Protein AF-A0A0T6A2V1-F1 (afdb_monomer)

Structure (mmCIF, N/CA/C/O backbone):
data_AF-A0A0T6A2V1-F1
#
_entry.id   AF-A0A0T6A2V1-F1
#
loop_
_atom_site.group_PDB
_atom_site.id
_atom_site.type_symbol
_atom_site.label_atom_id
_atom_site.label_alt_id
_atom_site.label_comp_id
_atom_site.label_asym_id
_atom_site.label_entity_id
_atom_site.label_seq_id
_atom_site.pdbx_PDB_ins_code
_atom_site.Cartn_x
_atom_site.Cartn_y
_atom_site.Cartn_z
_atom_site.occupancy
_atom_site.B_iso_or_equiv
_atom_site.auth_seq_id
_atom_site.auth_comp_id
_atom_site.auth_asym_id
_atom_site.auth_atom_id
_atom_site.pdbx_PDB_model_num
ATOM 1 N N . MET A 1 1 ? -17.361 -4.339 10.502 1.00 59.62 1 MET A N 1
ATOM 2 C CA . MET A 1 1 ? -16.540 -3.357 9.751 1.00 59.62 1 MET A CA 1
ATOM 3 C C . MET A 1 1 ? -15.129 -3.876 9.471 1.00 59.62 1 MET A C 1
ATOM 5 O O . MET A 1 1 ? -14.714 -3.804 8.324 1.00 59.62 1 MET A O 1
ATOM 9 N N . ILE A 1 2 ? -14.443 -4.493 10.446 1.00 62.38 2 ILE A N 1
ATOM 10 C CA . ILE A 1 2 ? -13.133 -5.153 10.240 1.00 62.38 2 ILE A CA 1
ATOM 11 C C . ILE A 1 2 ? -13.187 -6.199 9.109 1.00 62.38 2 ILE A C 1
ATOM 13 O O . ILE A 1 2 ? -12.396 -6.130 8.177 1.00 62.38 2 ILE A O 1
ATOM 17 N N . THR A 1 3 ? -14.180 -7.097 9.123 1.00 69.44 3 THR A N 1
ATOM 18 C CA . THR A 1 3 ? -14.351 -8.147 8.100 1.00 69.44 3 THR A CA 1
ATOM 19 C C . THR A 1 3 ? -14.490 -7.581 6.684 1.00 69.44 3 THR A C 1
ATOM 21 O O . THR A 1 3 ? -13.851 -8.070 5.764 1.00 69.44 3 THR A O 1
ATOM 24 N N . TRP A 1 4 ? -15.262 -6.503 6.512 1.00 64.81 4 TRP A N 1
ATOM 25 C CA . TRP A 1 4 ? -15.452 -5.846 5.214 1.00 64.81 4 TRP A CA 1
ATOM 26 C C . TRP A 1 4 ? -14.189 -5.133 4.721 1.00 64.81 4 TRP A C 1
ATOM 28 O O . TRP A 1 4 ? -13.898 -5.190 3.532 1.00 64.81 4 TRP A O 1
ATOM 38 N N . SER A 1 5 ? -13.405 -4.520 5.615 1.00 61.34 5 SER A N 1
ATOM 39 C CA . SER A 1 5 ? -12.109 -3.933 5.245 1.00 61.34 5 SER A CA 1
ATOM 40 C C . SER A 1 5 ? -11.111 -5.013 4.816 1.00 61.34 5 SER A C 1
ATOM 42 O O . SER A 1 5 ? -10.455 -4.854 3.794 1.00 61.34 5 SER A O 1
ATOM 44 N N . VAL A 1 6 ? -11.062 -6.154 5.514 1.00 67.88 6 VAL A N 1
ATOM 45 C CA . VAL A 1 6 ? -10.207 -7.292 5.130 1.00 67.88 6 VAL A CA 1
ATOM 46 C C . VAL A 1 6 ? -10.619 -7.866 3.774 1.00 67.88 6 VAL A C 1
ATOM 48 O O . VAL A 1 6 ? -9.760 -8.086 2.924 1.00 67.88 6 VAL A O 1
ATOM 51 N N . VAL A 1 7 ? -11.919 -8.056 3.532 1.00 73.38 7 VAL A N 1
ATOM 52 C CA . VAL A 1 7 ? -12.424 -8.529 2.232 1.00 73.38 7 VAL A CA 1
ATOM 53 C C . VAL A 1 7 ? -12.063 -7.546 1.118 1.00 73.38 7 VAL A C 1
ATOM 55 O O . VAL A 1 7 ? -11.566 -7.970 0.079 1.00 73.38 7 VAL A O 1
ATOM 58 N N . LEU A 1 8 ? -12.231 -6.238 1.338 1.00 72.62 8 LEU A N 1
ATOM 59 C CA . LEU A 1 8 ? -11.843 -5.215 0.364 1.00 72.62 8 LEU A CA 1
ATOM 60 C C . LEU A 1 8 ? -10.332 -5.195 0.108 1.00 72.62 8 LEU A C 1
ATOM 62 O O . LEU A 1 8 ? -9.934 -5.060 -1.046 1.00 72.62 8 LEU A O 1
ATOM 66 N N . SER A 1 9 ? -9.497 -5.391 1.135 1.00 67.44 9 SER A N 1
ATOM 67 C CA . SER A 1 9 ? -8.044 -5.525 0.965 1.00 67.44 9 SER A CA 1
ATOM 68 C C . SER A 1 9 ? -7.702 -6.736 0.105 1.00 67.44 9 SER A C 1
ATOM 70 O O . SER A 1 9 ? -6.909 -6.621 -0.823 1.00 67.44 9 SER A O 1
ATOM 72 N N . VAL A 1 10 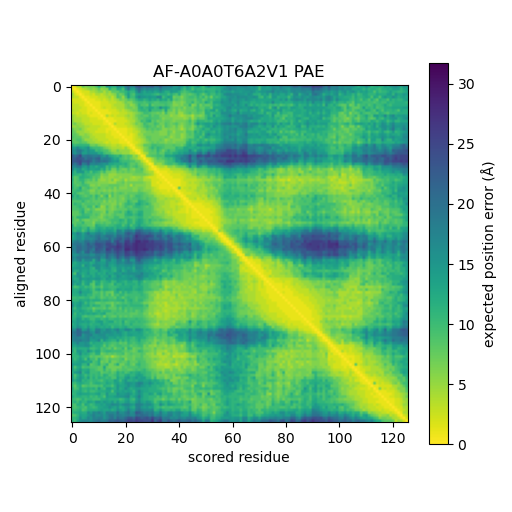? -8.310 -7.894 0.380 1.00 73.88 10 VAL A N 1
ATOM 73 C CA . VAL A 1 10 ? -8.047 -9.139 -0.358 1.00 73.88 10 VAL A CA 1
ATOM 74 C C . VAL A 1 10 ? -8.518 -9.026 -1.807 1.00 73.88 10 VAL A C 1
ATOM 76 O O . VAL A 1 10 ? -7.782 -9.405 -2.714 1.00 73.88 10 VAL A O 1
ATOM 79 N N . VAL A 1 11 ? -9.701 -8.458 -2.047 1.00 76.38 11 VAL A N 1
ATOM 80 C CA . VAL A 1 11 ? -10.241 -8.249 -3.400 1.00 76.38 11 VAL A CA 1
ATOM 81 C C . VAL A 1 11 ? -9.425 -7.203 -4.161 1.00 76.38 11 VAL A C 1
ATOM 83 O O . VAL A 1 11 ? -9.105 -7.417 -5.329 1.00 76.38 11 VAL A O 1
ATOM 86 N N . GLY A 1 12 ? -9.035 -6.106 -3.509 1.00 74.50 12 GLY A N 1
ATOM 87 C CA . GLY A 1 12 ? -8.180 -5.070 -4.089 1.00 74.50 12 GLY A CA 1
ATOM 88 C C . GLY A 1 12 ? -6.790 -5.598 -4.445 1.00 74.50 12 GLY A C 1
ATOM 89 O O . GLY A 1 12 ? -6.312 -5.367 -5.557 1.00 74.50 12 GLY A O 1
ATOM 90 N N . LEU A 1 13 ? -6.175 -6.381 -3.552 1.00 74.75 13 LEU A N 1
ATOM 91 C CA . LEU A 1 13 ? -4.904 -7.074 -3.787 1.00 74.75 13 LEU A CA 1
ATOM 92 C C . LEU A 1 13 ? -5.018 -8.090 -4.922 1.00 74.75 13 LEU A C 1
ATOM 94 O O . LEU A 1 13 ? -4.202 -8.059 -5.836 1.00 74.75 13 LEU A O 1
ATOM 98 N N . ALA A 1 14 ? -6.029 -8.959 -4.908 1.00 74.94 14 ALA A N 1
ATOM 99 C CA . ALA A 1 14 ? -6.217 -9.972 -5.944 1.00 74.94 14 ALA A CA 1
ATOM 100 C C . ALA A 1 14 ? -6.510 -9.338 -7.313 1.00 74.94 14 ALA A C 1
ATOM 102 O O . ALA A 1 14 ? -5.938 -9.748 -8.324 1.00 74.94 14 ALA A O 1
ATOM 103 N N . GLY A 1 15 ? -7.353 -8.303 -7.348 1.00 76.25 15 GLY A N 1
ATOM 104 C CA . GLY A 1 15 ? -7.707 -7.577 -8.565 1.00 76.25 15 GLY A CA 1
ATOM 105 C C . GLY A 1 15 ? -6.517 -6.837 -9.170 1.00 76.25 15 GLY A C 1
ATOM 106 O O . GLY A 1 15 ? -6.245 -6.975 -10.363 1.00 76.25 15 GLY A O 1
ATOM 107 N N . THR A 1 16 ? -5.757 -6.104 -8.355 1.00 73.56 16 THR A N 1
ATOM 108 C CA . THR A 1 16 ? -4.557 -5.395 -8.829 1.00 73.56 16 THR A CA 1
ATOM 109 C C . THR A 1 16 ? -3.409 -6.346 -9.145 1.00 73.56 16 THR A C 1
ATOM 111 O O . THR A 1 16 ? -2.732 -6.124 -10.144 1.00 73.56 16 THR A O 1
ATOM 114 N N . ALA A 1 17 ? -3.228 -7.446 -8.408 1.00 72.81 17 ALA A N 1
ATOM 115 C CA . ALA A 1 17 ? -2.253 -8.485 -8.744 1.00 72.81 17 ALA A CA 1
ATOM 116 C C . ALA A 1 17 ? -2.579 -9.148 -10.090 1.00 72.81 17 ALA A C 1
ATOM 118 O O . ALA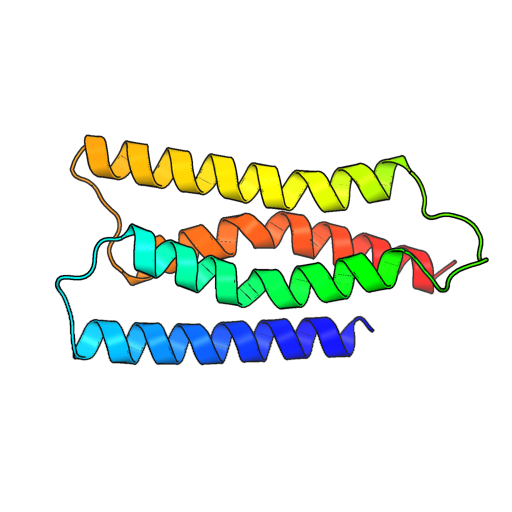 A 1 17 ? -1.697 -9.291 -10.939 1.00 72.81 17 ALA A O 1
ATOM 119 N N . ALA A 1 18 ? -3.849 -9.491 -10.332 1.00 75.75 18 ALA A N 1
ATOM 120 C CA . ALA A 1 18 ? -4.299 -10.034 -11.613 1.00 75.75 18 ALA A CA 1
ATOM 121 C C . ALA A 1 18 ? -4.126 -9.019 -12.755 1.00 75.75 18 ALA A C 1
ATOM 123 O O . ALA A 1 18 ? -3.720 -9.386 -13.862 1.00 75.75 18 ALA A O 1
ATOM 124 N N . LEU A 1 19 ? -4.385 -7.735 -12.489 1.00 75.19 19 LEU A N 1
ATOM 125 C CA . LEU A 1 19 ? -4.204 -6.660 -13.460 1.00 75.19 19 LEU A CA 1
ATOM 126 C C . LEU A 1 19 ? -2.721 -6.427 -13.778 1.00 75.19 19 LEU A C 1
ATOM 128 O O . LEU A 1 19 ? -2.375 -6.317 -14.950 1.00 75.19 19 LEU A O 1
ATOM 132 N N . VAL A 1 20 ? -1.839 -6.434 -12.775 1.00 73.00 20 VAL A N 1
ATOM 133 C CA . VAL A 1 20 ? -0.379 -6.346 -12.945 1.00 73.00 20 VAL A CA 1
ATOM 134 C C . VAL A 1 20 ? 0.157 -7.566 -13.691 1.00 73.00 20 VAL A C 1
ATOM 136 O O . VAL A 1 20 ? 0.971 -7.398 -14.595 1.00 73.00 20 VAL A O 1
ATOM 139 N N . ALA A 1 21 ? -0.322 -8.777 -13.394 1.00 73.06 21 ALA A N 1
ATOM 140 C CA . ALA A 1 21 ? 0.063 -9.988 -14.120 1.00 73.06 21 ALA A CA 1
ATOM 141 C C . ALA A 1 21 ? -0.353 -9.922 -15.601 1.00 73.06 21 ALA A C 1
ATOM 143 O O . ALA A 1 21 ? 0.449 -10.231 -16.487 1.00 73.06 21 ALA A O 1
ATOM 144 N N . ARG A 1 22 ? -1.571 -9.438 -15.889 1.00 73.50 22 ARG A N 1
ATOM 145 C CA . ARG A 1 22 ? -2.050 -9.218 -17.265 1.00 73.50 22 ARG A CA 1
ATOM 146 C C . ARG A 1 22 ? -1.300 -8.092 -17.982 1.00 73.50 22 ARG A C 1
ATOM 148 O O . ARG A 1 22 ? -0.956 -8.250 -19.152 1.00 73.50 22 ARG A O 1
ATOM 155 N N . LEU A 1 23 ? -1.025 -6.979 -17.302 1.00 71.44 23 LEU A N 1
ATOM 156 C CA . LEU A 1 23 ? -0.295 -5.831 -17.854 1.00 71.44 23 LEU A CA 1
ATOM 157 C C . LEU A 1 23 ? 1.169 -6.172 -18.122 1.00 71.44 23 LEU A C 1
ATOM 159 O O . LEU A 1 23 ? 1.657 -5.869 -19.205 1.00 71.44 23 LEU A O 1
ATOM 163 N N . LYS A 1 24 ? 1.833 -6.890 -17.210 1.00 67.94 24 LYS A N 1
ATOM 164 C CA . LYS A 1 24 ? 3.193 -7.410 -17.411 1.00 67.94 24 LYS A CA 1
ATOM 165 C C . LYS A 1 24 ? 3.273 -8.283 -18.666 1.00 67.94 24 LYS A C 1
ATOM 167 O O . LYS A 1 24 ? 4.247 -8.190 -19.403 1.00 67.94 24 LYS A O 1
ATOM 172 N N . SER A 1 25 ? 2.251 -9.107 -18.916 1.00 65.06 25 SER A N 1
ATOM 173 C CA . SER A 1 25 ? 2.197 -9.991 -20.087 1.00 65.06 25 SER A CA 1
ATOM 174 C C . SER A 1 25 ? 1.893 -9.266 -21.401 1.00 65.06 25 SER A C 1
ATOM 176 O O . SER A 1 25 ? 2.268 -9.782 -22.450 1.00 65.06 25 SER A O 1
ATOM 178 N N . ARG A 1 26 ? 1.191 -8.125 -21.378 1.00 61.06 26 ARG A N 1
ATOM 179 C CA . ARG A 1 26 ? 0.792 -7.408 -22.604 1.00 61.06 26 ARG A CA 1
ATOM 180 C C . ARG A 1 26 ? 1.622 -6.155 -22.911 1.00 61.06 26 ARG A C 1
ATOM 182 O O . ARG A 1 26 ? 1.704 -5.786 -24.074 1.00 61.06 26 ARG A O 1
ATOM 189 N N . TRP A 1 27 ? 2.199 -5.491 -21.908 1.00 54.47 27 TRP A N 1
ATOM 190 C CA . TRP A 1 27 ? 2.854 -4.180 -22.042 1.00 54.47 27 TRP A CA 1
ATOM 191 C C . TRP A 1 27 ? 4.090 -4.061 -21.123 1.00 54.47 27 TRP A C 1
ATOM 193 O O . TRP A 1 27 ? 4.039 -3.395 -20.085 1.00 54.47 27 TRP A O 1
ATOM 203 N N . PRO A 1 28 ? 5.239 -4.655 -21.502 1.00 57.88 28 PRO A N 1
ATOM 204 C CA . PRO A 1 28 ? 6.481 -4.575 -20.724 1.00 57.88 28 PRO A CA 1
ATOM 205 C C . PRO A 1 28 ? 7.087 -3.159 -20.648 1.00 57.88 28 PRO A C 1
ATOM 207 O O . PRO A 1 28 ? 7.940 -2.911 -19.804 1.00 57.88 28 PRO A O 1
ATOM 210 N N . ALA A 1 29 ? 6.631 -2.216 -21.481 1.00 59.53 29 ALA A N 1
ATOM 211 C CA . ALA A 1 29 ? 7.171 -0.855 -21.580 1.00 59.53 29 ALA A CA 1
ATOM 212 C C . ALA A 1 29 ? 6.564 0.170 -20.593 1.00 59.53 29 ALA A C 1
ATOM 214 O O . ALA A 1 29 ? 6.861 1.361 -20.679 1.00 59.53 29 ALA A O 1
ATOM 215 N N . TRP A 1 30 ? 5.679 -0.235 -19.676 1.00 65.12 30 TRP A N 1
ATOM 216 C CA . TRP A 1 30 ? 5.123 0.698 -18.687 1.00 65.12 30 TRP A CA 1
ATOM 217 C C . TRP A 1 30 ? 6.158 1.102 -17.632 1.00 65.12 30 TRP A C 1
ATOM 219 O O . TRP A 1 30 ? 6.867 0.266 -17.079 1.00 65.12 30 TRP A O 1
ATOM 229 N N . GLY A 1 31 ? 6.202 2.399 -17.317 1.00 70.44 31 GLY A N 1
ATOM 230 C CA . GLY A 1 31 ? 7.091 2.933 -16.289 1.00 70.44 31 GLY A CA 1
ATOM 231 C C . GLY A 1 31 ? 6.749 2.422 -14.873 1.00 70.44 31 GLY A C 1
ATOM 232 O O . GLY A 1 31 ? 5.564 2.272 -14.559 1.00 70.44 31 GLY A O 1
ATOM 233 N N . PRO A 1 32 ? 7.753 2.207 -13.998 1.00 72.50 32 PRO A N 1
ATOM 234 C CA . PRO A 1 32 ? 7.579 1.678 -12.638 1.00 72.50 32 PRO A CA 1
ATOM 235 C C . PRO A 1 32 ? 6.554 2.421 -11.760 1.00 72.50 32 PRO A C 1
ATOM 237 O O . PRO A 1 32 ? 5.881 1.798 -10.943 1.00 72.50 32 PRO A O 1
ATOM 240 N N . GLU A 1 33 ? 6.369 3.728 -11.969 1.00 74.62 33 GLU A N 1
ATOM 241 C CA . GLU A 1 33 ? 5.328 4.546 -11.317 1.00 74.62 33 GLU A CA 1
ATOM 242 C C . GLU A 1 33 ? 3.921 3.956 -11.444 1.00 74.62 33 GLU A C 1
ATOM 244 O O . GLU A 1 33 ? 3.173 3.923 -10.472 1.00 74.62 33 GLU A O 1
ATOM 249 N N . ARG A 1 34 ? 3.543 3.449 -12.623 1.00 76.81 34 ARG A N 1
ATOM 250 C CA . ARG A 1 34 ? 2.180 2.940 -12.847 1.00 76.81 34 ARG A CA 1
ATOM 251 C C . ARG A 1 34 ? 1.915 1.681 -12.028 1.00 76.81 34 ARG A C 1
ATOM 253 O O . ARG A 1 34 ? 0.821 1.501 -11.505 1.00 76.81 34 ARG A O 1
ATOM 260 N N . TYR A 1 35 ? 2.930 0.833 -11.884 1.00 73.94 35 TYR A N 1
ATOM 261 C CA . TYR A 1 35 ? 2.855 -0.368 -11.058 1.00 73.94 35 TYR A CA 1
ATOM 262 C C . TYR A 1 35 ? 2.814 -0.035 -9.561 1.00 73.94 35 TYR A C 1
ATOM 264 O O . TYR A 1 35 ? 2.090 -0.691 -8.815 1.00 73.94 35 TYR A O 1
ATOM 272 N N . TRP A 1 36 ? 3.513 1.021 -9.135 1.00 79.44 36 TRP A N 1
ATOM 273 C CA . TRP A 1 36 ? 3.425 1.551 -7.772 1.00 79.44 36 TRP A CA 1
ATOM 274 C C . TRP A 1 36 ? 2.035 2.120 -7.450 1.00 79.44 36 TRP A C 1
ATOM 276 O O . TRP A 1 36 ? 1.444 1.746 -6.436 1.00 79.44 36 TRP A O 1
ATOM 286 N N . VAL A 1 37 ? 1.451 2.917 -8.355 1.00 78.88 37 VAL A N 1
ATOM 287 C CA . VAL A 1 37 ? 0.073 3.426 -8.211 1.00 78.88 37 VAL A CA 1
ATOM 288 C C . VAL A 1 37 ? -0.941 2.280 -8.141 1.00 78.88 37 VAL A C 1
ATOM 290 O O . VAL A 1 37 ? -1.884 2.343 -7.356 1.00 78.88 37 VAL A O 1
ATOM 293 N N . LEU A 1 38 ? -0.743 1.203 -8.908 1.00 77.81 38 LEU A N 1
ATOM 294 C CA . LEU A 1 38 ? -1.592 0.010 -8.826 1.00 77.81 38 LEU A CA 1
ATOM 295 C C . LEU A 1 38 ? -1.491 -0.690 -7.464 1.00 77.81 38 LEU A C 1
ATOM 297 O O . LEU A 1 38 ? -2.503 -1.166 -6.958 1.00 77.81 38 LEU A O 1
ATOM 301 N N . GLY A 1 39 ? -0.301 -0.734 -6.859 1.00 74.38 39 GLY A N 1
ATOM 302 C CA . GLY A 1 39 ? -0.116 -1.261 -5.503 1.00 74.38 39 GLY A CA 1
ATOM 303 C C . GLY A 1 39 ? -0.832 -0.412 -4.453 1.00 74.38 39 GLY A C 1
ATOM 304 O O . GLY A 1 39 ? -1.488 -0.943 -3.561 1.00 74.38 39 GLY A O 1
ATOM 305 N N . LEU A 1 40 ? -0.790 0.911 -4.616 1.00 74.81 40 LEU A N 1
ATOM 306 C CA . LEU A 1 40 ? -1.552 1.844 -3.788 1.00 74.81 40 LEU A CA 1
ATOM 307 C C . LEU A 1 40 ? -3.059 1.646 -3.930 1.00 74.81 40 LEU A C 1
ATOM 309 O O . LEU A 1 40 ? -3.753 1.475 -2.931 1.00 74.81 40 LEU A O 1
ATOM 313 N N . ALA A 1 41 ? -3.563 1.608 -5.162 1.00 75.19 41 ALA A N 1
ATOM 314 C CA . ALA A 1 41 ? -4.982 1.425 -5.455 1.00 75.19 41 ALA A CA 1
ATOM 315 C C . ALA A 1 41 ? -5.546 0.102 -4.902 1.00 75.19 41 ALA A C 1
ATOM 317 O O . ALA A 1 41 ? -6.749 0.004 -4.672 1.00 75.19 41 ALA A O 1
ATOM 318 N N . ALA A 1 42 ? -4.690 -0.893 -4.651 1.00 76.25 42 ALA A N 1
ATOM 319 C CA . ALA A 1 42 ? -5.071 -2.156 -4.029 1.00 76.25 42 ALA A CA 1
ATOM 320 C C . ALA A 1 42 ? -5.513 -1.989 -2.569 1.00 76.25 42 ALA A C 1
ATOM 322 O O . ALA A 1 42 ? -6.495 -2.593 -2.141 1.00 76.25 42 ALA A O 1
ATOM 323 N N . LEU A 1 43 ? -4.766 -1.189 -1.802 1.00 70.94 43 LEU A N 1
ATOM 324 C CA . LEU A 1 43 ? -4.898 -1.104 -0.346 1.00 70.94 43 LEU A CA 1
ATOM 325 C C . LEU A 1 43 ? -5.569 0.194 0.122 1.00 70.94 43 LEU A C 1
ATOM 327 O O . LEU A 1 43 ? -6.1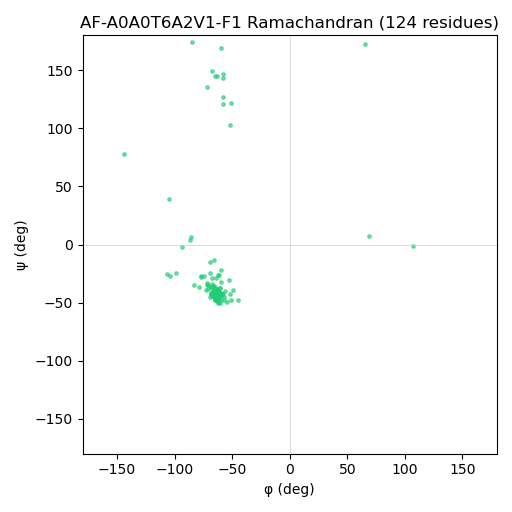82 0.218 1.190 1.00 70.94 43 LEU A O 1
ATOM 331 N N . LEU A 1 44 ? -5.479 1.266 -0.671 1.00 73.50 44 LEU A N 1
ATOM 332 C CA . LEU A 1 44 ? -6.024 2.585 -0.344 1.00 73.50 44 LEU A CA 1
ATOM 333 C C . LEU A 1 44 ? -7.540 2.555 -0.058 1.00 73.50 44 LEU A C 1
ATOM 335 O O . LEU A 1 44 ? -7.943 3.123 0.958 1.00 73.50 44 LEU A O 1
ATOM 339 N N . PRO A 1 45 ? -8.393 1.876 -0.857 1.00 73.31 45 PRO A N 1
ATOM 340 C CA . PRO A 1 45 ? -9.834 1.843 -0.596 1.00 73.31 45 PRO A CA 1
ATOM 341 C C . PRO A 1 45 ? -10.171 1.097 0.700 1.00 73.31 45 PRO A C 1
ATOM 343 O O . PRO A 1 45 ? -11.057 1.501 1.453 1.00 73.31 45 PRO A O 1
ATOM 346 N N . ALA A 1 46 ? -9.442 0.017 0.986 1.00 72.12 46 ALA A N 1
ATOM 347 C CA . ALA A 1 46 ? -9.651 -0.783 2.184 1.00 72.12 46 ALA A CA 1
ATOM 348 C C . ALA A 1 46 ? -9.206 -0.047 3.454 1.00 72.12 46 ALA A C 1
ATOM 350 O O . ALA A 1 46 ? -9.896 -0.116 4.478 1.00 72.12 46 ALA A O 1
ATOM 351 N N . TRP A 1 47 ? -8.096 0.695 3.372 1.00 73.00 47 TRP A N 1
ATOM 352 C CA . TRP A 1 47 ? -7.659 1.611 4.420 1.00 73.00 47 TRP A CA 1
ATOM 353 C C . TRP A 1 47 ? -8.671 2.738 4.646 1.00 73.00 47 TRP A C 1
ATOM 355 O O . TRP A 1 47 ? -9.070 2.955 5.788 1.00 73.00 47 TRP A O 1
ATOM 365 N N . LEU A 1 48 ? -9.161 3.385 3.584 1.00 71.56 48 LEU A N 1
ATOM 366 C CA . LEU A 1 48 ? -10.146 4.464 3.688 1.00 71.56 48 LEU A CA 1
ATOM 367 C C . LEU A 1 48 ? -11.428 3.992 4.390 1.00 71.56 48 LEU A C 1
ATOM 369 O O . LEU A 1 48 ? -11.939 4.669 5.277 1.00 71.56 48 LEU A O 1
ATOM 373 N N . MET A 1 49 ? -11.912 2.792 4.060 1.00 70.88 49 MET A N 1
ATOM 374 C CA . MET A 1 49 ? -13.077 2.196 4.721 1.00 70.88 49 MET A CA 1
ATOM 375 C C . MET A 1 49 ? -12.826 1.874 6.201 1.00 70.88 49 MET A C 1
ATOM 377 O O . MET A 1 49 ? -13.711 2.085 7.030 1.00 70.88 49 MET A O 1
ATOM 381 N N . ALA A 1 50 ? -11.634 1.382 6.559 1.00 68.50 50 ALA A N 1
ATOM 382 C CA . ALA A 1 50 ? -11.267 1.175 7.963 1.00 68.50 50 ALA A CA 1
ATOM 383 C C . ALA A 1 50 ? -11.167 2.505 8.722 1.00 68.50 50 ALA A C 1
ATOM 385 O O . ALA A 1 50 ? -11.631 2.601 9.854 1.00 68.5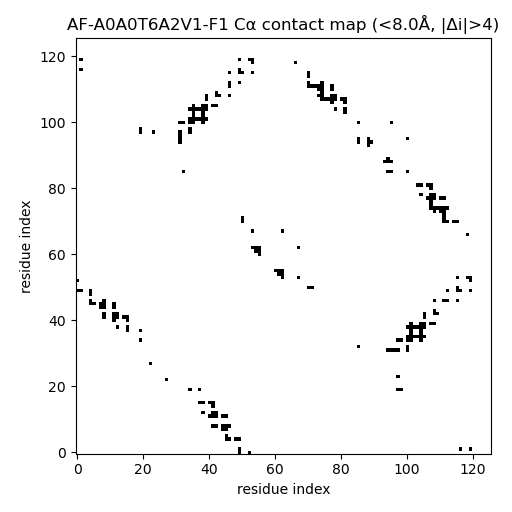0 50 ALA A O 1
ATOM 386 N N . PHE A 1 51 ? -10.614 3.536 8.087 1.00 69.94 51 PHE A N 1
ATOM 387 C CA . PHE A 1 51 ? -10.489 4.871 8.655 1.00 69.94 51 PHE A CA 1
ATOM 388 C C . PHE A 1 51 ? -11.864 5.505 8.903 1.00 69.94 51 PHE A C 1
ATOM 390 O O . PHE A 1 51 ? -12.154 5.924 10.022 1.00 69.94 51 PHE A O 1
ATOM 397 N N . LEU A 1 52 ? -12.770 5.462 7.923 1.00 71.56 52 LEU A N 1
ATOM 398 C CA . LEU A 1 52 ? -14.155 5.928 8.081 1.00 71.56 52 LEU A CA 1
ATOM 399 C C . LEU A 1 52 ? -14.942 5.128 9.134 1.00 71.56 52 LEU A C 1
ATOM 401 O O . LEU A 1 52 ? -15.869 5.642 9.755 1.00 71.56 52 LEU A O 1
ATOM 405 N N . ALA A 1 53 ? -14.572 3.874 9.393 1.00 70.38 53 ALA A N 1
ATOM 406 C CA . ALA A 1 53 ? -15.167 3.106 10.484 1.00 70.38 53 ALA A CA 1
ATOM 407 C C . ALA A 1 53 ? -14.763 3.634 11.874 1.00 70.38 53 ALA A C 1
ATOM 409 O O . ALA A 1 53 ? -15.494 3.436 12.848 1.00 70.38 53 ALA A O 1
ATOM 410 N N . THR A 1 54 ? -13.615 4.311 11.989 1.00 65.94 54 THR A N 1
ATOM 411 C CA . THR A 1 54 ? -13.149 4.870 13.268 1.00 65.94 54 THR A CA 1
ATOM 412 C C . THR A 1 54 ? -13.883 6.149 13.670 1.00 65.94 54 THR A C 1
ATOM 414 O O . THR A 1 54 ? -14.063 6.368 14.871 1.00 65.94 54 THR A O 1
ATOM 417 N N . THR A 1 55 ? -14.383 6.937 12.708 1.00 63.75 55 THR A N 1
ATOM 418 C CA . THR A 1 55 ? -15.053 8.229 12.953 1.00 63.75 55 THR A CA 1
ATOM 419 C C . THR A 1 55 ? -16.421 8.122 13.627 1.00 63.75 55 THR A C 1
ATOM 421 O O . THR A 1 55 ? -16.883 9.112 14.179 1.00 63.75 55 THR A O 1
ATOM 424 N N . GLY A 1 56 ? -17.037 6.933 13.664 1.00 60.56 56 GLY A N 1
ATOM 425 C CA . GLY A 1 56 ? -18.357 6.735 14.277 1.00 60.56 56 GLY A CA 1
ATOM 426 C C . GLY A 1 56 ? -19.491 7.475 13.543 1.00 60.56 56 GLY A C 1
ATOM 427 O O . GLY A 1 56 ? -19.239 8.210 12.587 1.00 60.56 56 GLY A O 1
ATOM 428 N N . PRO A 1 57 ? -20.758 7.243 13.924 1.00 60.16 57 PRO A N 1
ATOM 429 C CA . PRO A 1 57 ? -21.891 7.958 13.345 1.00 60.16 57 PRO A CA 1
ATOM 430 C C . PRO A 1 57 ? -21.877 9.447 13.743 1.00 60.16 57 PRO A C 1
ATOM 432 O O . PRO A 1 57 ? -21.414 9.788 14.836 1.00 60.16 57 PRO A O 1
ATOM 435 N N . PRO A 1 58 ? -22.398 10.342 12.882 1.00 54.06 58 PRO A N 1
ATOM 436 C CA . PRO A 1 58 ? -22.493 11.765 13.194 1.00 54.06 58 PRO A CA 1
ATOM 437 C C . PRO A 1 58 ? -23.323 11.975 14.472 1.00 54.06 58 PRO A C 1
ATOM 439 O O . PRO A 1 58 ? -24.477 11.560 14.532 1.00 54.06 58 PRO A O 1
ATOM 442 N N . GLY A 1 59 ? -22.717 12.593 15.494 1.00 56.69 59 GLY A N 1
ATOM 443 C CA . GLY A 1 59 ? -23.341 12.869 16.799 1.00 56.69 59 GLY A CA 1
ATOM 444 C C . GLY A 1 59 ? -22.865 12.006 17.979 1.00 56.69 59 GLY A C 1
ATOM 445 O O . GLY A 1 59 ? -23.337 12.220 19.091 1.00 56.69 59 GLY A O 1
ATOM 446 N N . GLY A 1 60 ? -21.947 11.052 17.773 1.00 61.03 60 GLY A N 1
ATOM 447 C CA . GLY A 1 60 ? -21.319 10.276 18.857 1.00 61.03 60 GLY A CA 1
ATOM 448 C C . GLY A 1 60 ? -20.099 10.956 19.498 1.00 61.03 60 GLY A C 1
ATOM 449 O O . GLY A 1 60 ? -19.625 11.984 19.011 1.00 61.03 60 GLY A O 1
ATOM 450 N N . GLU A 1 61 ? -19.559 10.359 20.572 1.00 57.28 61 GLU A N 1
ATOM 451 C CA . GLU A 1 61 ? -18.278 10.771 21.168 1.00 57.28 61 GLU A CA 1
ATOM 452 C C . GLU A 1 61 ? -17.191 10.844 20.085 1.00 57.28 61 GLU A C 1
ATOM 454 O O . GLU A 1 61 ? -16.932 9.875 19.364 1.00 57.28 61 GLU A O 1
ATOM 459 N N . GLY A 1 62 ? -16.594 12.030 19.936 1.00 56.62 62 GLY A N 1
ATOM 460 C CA . GLY A 1 62 ? -15.610 12.297 18.894 1.00 56.62 62 GLY A CA 1
ATOM 461 C C . GLY A 1 62 ? -14.423 11.332 18.985 1.00 56.62 62 GLY A C 1
ATOM 462 O O . GLY A 1 62 ? -14.004 10.973 20.087 1.00 56.62 62 GLY A O 1
ATOM 463 N N . PRO A 1 63 ? -13.853 10.902 17.846 1.00 60.44 63 PRO A N 1
ATOM 464 C CA . PRO A 1 63 ? -12.744 9.958 17.846 1.00 60.44 63 PRO A CA 1
ATOM 465 C C . PRO A 1 63 ? -11.563 10.508 18.655 1.00 60.44 63 PRO A C 1
ATOM 467 O O . PRO A 1 63 ? -11.302 11.713 18.652 1.00 60.44 63 PRO A O 1
ATOM 470 N N . ASN A 1 64 ? -10.817 9.615 19.313 1.00 65.38 64 ASN A N 1
ATOM 471 C CA . ASN A 1 64 ? -9.576 9.961 20.004 1.00 65.38 64 ASN A CA 1
ATOM 472 C C . ASN A 1 64 ? -8.636 10.718 19.047 1.00 65.38 64 ASN A C 1
ATOM 474 O O . ASN A 1 64 ? -7.988 10.114 18.187 1.00 65.38 64 ASN A O 1
ATOM 478 N N . LYS A 1 65 ? -8.563 12.049 19.210 1.00 67.00 65 LYS A N 1
ATOM 479 C CA . LYS A 1 65 ? -7.815 12.984 18.351 1.00 67.00 65 LYS A CA 1
ATOM 480 C C . LYS A 1 65 ? -6.398 12.508 17.987 1.00 67.00 65 LYS A C 1
ATOM 482 O O . LYS A 1 65 ? -6.076 12.542 16.801 1.00 67.00 65 LYS A O 1
ATOM 487 N N . PRO A 1 66 ? -5.553 12.027 18.924 1.00 65.50 66 PRO A N 1
ATOM 488 C CA . PRO A 1 66 ? -4.196 11.604 18.573 1.00 65.50 66 PRO A CA 1
ATOM 489 C C . PRO A 1 66 ? -4.165 10.349 17.685 1.00 65.50 66 PRO A C 1
ATOM 491 O O . PRO A 1 66 ? -3.424 10.310 16.707 1.00 65.50 66 PRO A O 1
ATOM 494 N N . LEU A 1 67 ? -5.012 9.350 17.954 1.00 65.94 67 LEU A N 1
ATOM 495 C CA . LEU A 1 67 ? -5.112 8.130 17.138 1.00 65.94 67 LEU A CA 1
ATOM 496 C C . LEU A 1 67 ? -5.648 8.425 15.730 1.00 65.94 67 LEU A C 1
ATOM 498 O O . LEU A 1 67 ? -5.191 7.834 14.752 1.00 65.94 67 LEU A O 1
ATOM 502 N N . PHE A 1 68 ? -6.569 9.380 15.609 1.00 69.00 68 PHE A N 1
ATOM 503 C CA . PHE A 1 68 ? -7.107 9.829 14.324 1.00 69.00 68 PHE A CA 1
ATOM 504 C C . PHE A 1 68 ? -6.052 10.532 13.447 1.00 69.00 68 PHE A C 1
ATOM 506 O O . PHE A 1 68 ? -5.961 10.302 12.239 1.00 69.00 68 PHE A O 1
ATOM 513 N N . ILE A 1 69 ? -5.193 11.352 14.058 1.00 71.50 69 ILE A N 1
ATOM 514 C CA . ILE A 1 69 ? -4.086 12.013 13.351 1.00 71.50 69 ILE A CA 1
ATOM 515 C C . ILE A 1 69 ? -3.046 10.978 12.904 1.00 71.50 69 ILE A C 1
ATOM 517 O O . ILE A 1 69 ? -2.616 10.991 11.756 1.00 71.50 69 ILE A O 1
ATOM 521 N N . ILE A 1 70 ? -2.682 10.032 13.773 1.00 68.62 70 ILE A N 1
ATOM 522 C CA . ILE A 1 70 ? -1.681 9.001 13.457 1.00 68.62 70 ILE A CA 1
ATOM 523 C C . ILE A 1 70 ? -2.170 8.081 12.327 1.00 68.62 70 ILE A C 1
ATOM 525 O O . ILE A 1 70 ? -1.420 7.792 11.394 1.00 68.62 70 ILE A O 1
ATOM 529 N N . THR A 1 71 ? -3.435 7.655 12.370 1.00 68.12 71 THR A N 1
ATOM 530 C CA . THR A 1 71 ? -4.023 6.772 11.346 1.00 68.12 71 THR A CA 1
ATOM 531 C C . THR A 1 71 ? -4.164 7.440 9.979 1.00 68.12 71 THR A C 1
ATOM 533 O O . THR A 1 71 ? -4.055 6.737 8.977 1.00 68.12 71 THR A O 1
ATOM 536 N N . SER A 1 72 ? -4.338 8.766 9.920 1.00 71.62 72 SER A N 1
ATOM 537 C CA . SER A 1 72 ? -4.354 9.537 8.664 1.00 71.62 72 SER A CA 1
ATOM 538 C C . SER A 1 72 ? -2.958 9.905 8.150 1.00 71.62 72 SER A C 1
ATOM 540 O O . SER A 1 72 ? -2.726 9.882 6.942 1.00 71.62 72 SER A O 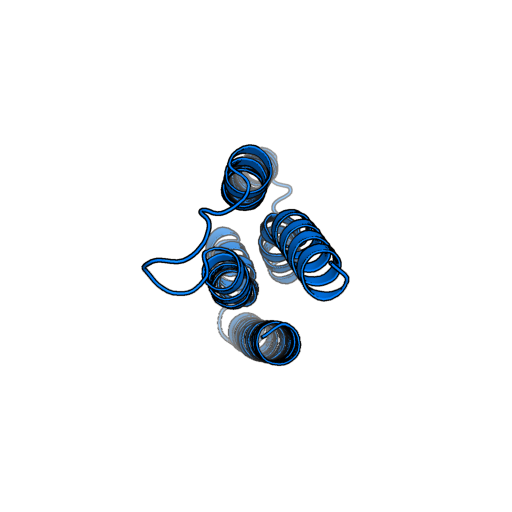1
ATOM 542 N N . ALA A 1 73 ? -2.005 10.184 9.044 1.00 75.00 73 ALA A N 1
ATOM 543 C CA . ALA A 1 73 ? -0.656 10.612 8.678 1.00 75.00 73 ALA A CA 1
ATOM 544 C C . ALA A 1 73 ? 0.259 9.460 8.233 1.00 75.00 73 ALA A C 1
ATOM 546 O O . ALA A 1 73 ? 1.056 9.639 7.312 1.00 75.00 73 ALA A O 1
ATOM 547 N N . LEU A 1 74 ? 0.158 8.273 8.845 1.00 74.50 74 LEU A N 1
ATOM 548 C CA . LEU A 1 74 ? 1.034 7.140 8.507 1.00 74.50 74 LEU A CA 1
ATOM 549 C C . LEU A 1 74 ? 0.957 6.677 7.042 1.00 74.50 74 LEU A C 1
ATOM 551 O O . LEU A 1 74 ? 2.011 6.478 6.442 1.00 74.50 74 LEU A O 1
ATOM 555 N N . PRO A 1 75 ? -0.237 6.486 6.449 1.00 74.25 75 PRO A N 1
ATOM 556 C CA . PRO A 1 75 ? -0.347 6.099 5.046 1.00 74.25 75 PRO A CA 1
ATOM 557 C C . PRO A 1 75 ? 0.220 7.174 4.121 1.00 74.25 75 PRO A C 1
ATOM 559 O O . PRO A 1 75 ? 0.890 6.844 3.149 1.00 74.25 75 PRO A O 1
ATOM 562 N N . LEU A 1 76 ? 0.006 8.456 4.437 1.00 76.69 76 LEU A N 1
ATOM 563 C CA . LEU A 1 76 ? 0.562 9.569 3.664 1.00 76.69 76 LEU A CA 1
ATOM 564 C C . LEU A 1 76 ? 2.091 9.592 3.735 1.00 76.69 76 LEU A C 1
ATOM 566 O O . LEU A 1 76 ? 2.748 9.722 2.705 1.00 76.69 76 LEU A O 1
ATOM 570 N N . LEU A 1 77 ? 2.666 9.397 4.923 1.00 78.44 77 LEU A N 1
ATOM 571 C CA . LEU A 1 77 ? 4.114 9.267 5.086 1.00 78.44 77 LEU A CA 1
ATOM 572 C C . LEU A 1 77 ? 4.658 8.059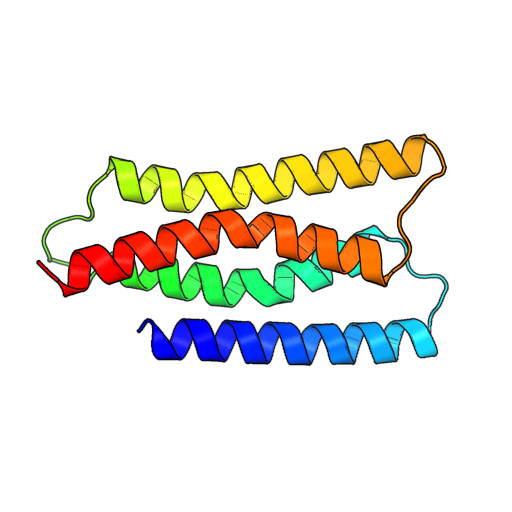 4.321 1.00 78.44 77 LEU A C 1
ATOM 574 O O . LEU A 1 77 ? 5.664 8.185 3.626 1.00 78.44 77 LEU A O 1
ATOM 578 N N . GLY A 1 78 ? 3.977 6.915 4.383 1.00 77.62 78 GLY A N 1
ATOM 579 C CA . GLY A 1 78 ? 4.342 5.735 3.605 1.00 77.62 78 GLY A CA 1
ATOM 580 C C . GLY A 1 78 ? 4.311 6.000 2.099 1.00 77.62 78 GLY A C 1
ATOM 581 O O . GLY A 1 78 ? 5.236 5.611 1.388 1.00 77.62 78 GLY A O 1
ATOM 582 N N . ILE A 1 79 ? 3.303 6.721 1.602 1.00 80.38 79 ILE A N 1
ATOM 583 C CA . ILE A 1 79 ? 3.206 7.130 0.192 1.00 80.38 79 ILE A CA 1
ATOM 584 C C . ILE A 1 79 ? 4.397 8.010 -0.194 1.00 80.38 79 ILE A C 1
ATOM 586 O O . ILE A 1 79 ? 5.075 7.718 -1.175 1.00 80.38 79 ILE A O 1
ATOM 590 N N . ILE A 1 80 ? 4.692 9.046 0.591 1.00 82.88 80 ILE A N 1
ATOM 591 C CA . ILE A 1 80 ? 5.780 9.990 0.297 1.00 82.88 80 ILE A CA 1
ATOM 592 C C . ILE A 1 80 ? 7.138 9.280 0.313 1.00 82.88 80 ILE A C 1
ATOM 594 O O . ILE A 1 80 ? 7.941 9.462 -0.600 1.00 82.88 80 ILE A O 1
ATOM 598 N N . VAL A 1 81 ? 7.395 8.442 1.322 1.00 82.06 81 VAL A N 1
ATOM 599 C CA . VAL A 1 81 ? 8.663 7.708 1.453 1.00 82.06 81 VAL A CA 1
ATOM 600 C C . VAL A 1 81 ? 8.837 6.704 0.316 1.00 82.06 81 VAL A C 1
ATOM 602 O O . VAL A 1 81 ? 9.920 6.616 -0.260 1.00 82.06 81 VAL A O 1
ATOM 605 N N . THR A 1 82 ? 7.791 5.955 -0.036 1.00 79.12 82 THR A N 1
ATOM 606 C CA . THR A 1 82 ? 7.876 4.950 -1.107 1.00 79.12 82 THR A CA 1
ATOM 607 C C . THR A 1 82 ? 7.964 5.580 -2.497 1.00 79.12 82 THR A C 1
ATOM 609 O O . THR A 1 82 ? 8.700 5.053 -3.332 1.00 79.12 82 THR A O 1
ATOM 612 N N . ASP A 1 83 ? 7.320 6.730 -2.730 1.00 78.88 83 ASP A N 1
ATOM 613 C CA . ASP A 1 83 ? 7.507 7.534 -3.946 1.00 78.88 83 ASP A CA 1
ATOM 614 C C . ASP A 1 83 ? 8.940 8.079 -4.032 1.00 78.88 83 ASP A C 1
ATOM 616 O O . ASP A 1 83 ? 9.618 7.909 -5.047 1.00 78.88 83 ASP A O 1
ATOM 620 N N . ALA A 1 84 ? 9.454 8.661 -2.943 1.00 81.25 84 ALA A N 1
ATOM 621 C CA . ALA A 1 84 ? 10.821 9.174 -2.881 1.00 81.25 84 ALA A CA 1
ATOM 622 C C . ALA A 1 84 ? 11.861 8.066 -3.114 1.00 81.25 84 ALA A C 1
ATOM 624 O O . ALA A 1 84 ? 12.814 8.260 -3.873 1.00 81.25 84 ALA A O 1
ATOM 625 N N . LEU A 1 85 ? 11.655 6.884 -2.528 1.00 81.44 85 LEU A N 1
ATOM 626 C CA . LEU A 1 85 ? 12.528 5.729 -2.723 1.00 81.44 85 LEU A CA 1
ATOM 627 C C . LEU A 1 85 ? 12.481 5.228 -4.173 1.00 81.44 85 LEU A C 1
ATOM 629 O O . LEU A 1 85 ? 13.525 4.942 -4.761 1.00 81.44 85 LEU A O 1
ATOM 633 N N . LEU A 1 86 ? 11.293 5.190 -4.784 1.00 79.94 86 LEU A N 1
ATOM 634 C CA . LEU A 1 86 ? 11.125 4.809 -6.186 1.00 79.94 86 LEU A CA 1
ATOM 635 C C . LEU A 1 86 ? 11.836 5.791 -7.130 1.00 79.94 86 LEU A C 1
ATOM 637 O O . LEU A 1 86 ? 12.512 5.359 -8.071 1.00 79.94 86 LEU A O 1
ATOM 641 N N . ARG A 1 87 ? 11.729 7.100 -6.867 1.00 81.19 87 ARG A N 1
ATOM 642 C CA . ARG A 1 87 ? 12.449 8.150 -7.609 1.00 81.19 87 ARG A CA 1
ATOM 643 C C . ARG A 1 87 ? 13.959 8.021 -7.443 1.00 81.19 87 ARG A C 1
ATOM 645 O O . ARG A 1 87 ? 14.682 8.092 -8.435 1.00 81.19 87 ARG A O 1
ATOM 652 N N . HIS A 1 88 ? 14.427 7.775 -6.221 1.00 82.44 88 HIS A N 1
ATOM 653 C CA . HIS A 1 88 ? 15.846 7.590 -5.923 1.00 82.44 88 HIS A CA 1
ATOM 654 C C . HIS A 1 88 ? 16.429 6.374 -6.662 1.00 82.44 88 HIS A C 1
ATOM 656 O O . HIS A 1 88 ? 17.473 6.470 -7.306 1.00 82.44 88 HIS A O 1
ATOM 662 N N . TRP A 1 89 ? 15.721 5.242 -6.659 1.00 81.12 89 TRP A N 1
ATOM 663 C CA . TRP A 1 89 ? 16.149 4.032 -7.367 1.00 81.12 89 TRP A CA 1
ATOM 664 C C . TRP A 1 89 ? 16.135 4.189 -8.887 1.00 81.12 89 TRP A C 1
ATOM 666 O O . TRP A 1 89 ? 17.011 3.652 -9.566 1.00 81.12 89 TRP A O 1
ATOM 676 N N . ARG A 1 90 ? 15.192 4.967 -9.427 1.00 77.62 90 ARG A N 1
ATOM 677 C CA . ARG A 1 90 ? 15.195 5.348 -10.844 1.00 77.62 90 ARG A CA 1
ATOM 678 C C . ARG A 1 90 ? 16.389 6.219 -11.212 1.00 77.62 90 ARG A C 1
ATOM 680 O O . ARG A 1 90 ? 17.041 5.929 -12.210 1.00 77.62 90 ARG A O 1
ATOM 687 N N . ALA A 1 91 ? 16.679 7.245 -10.414 1.00 79.88 91 ALA A N 1
ATOM 688 C CA . ALA A 1 91 ? 17.818 8.131 -10.644 1.00 79.88 91 ALA A CA 1
ATOM 689 C C . ALA A 1 91 ? 19.153 7.363 -10.624 1.00 79.88 91 ALA A C 1
ATOM 691 O O . ALA A 1 91 ? 20.058 7.685 -11.385 1.00 79.88 91 ALA A O 1
ATOM 692 N N . GLY A 1 92 ? 19.247 6.303 -9.813 1.00 78.00 92 GLY A N 1
ATOM 693 C CA . GLY A 1 92 ? 20.401 5.400 -9.767 1.00 78.00 92 GLY A CA 1
ATOM 694 C C . GLY A 1 92 ? 20.394 4.251 -10.787 1.00 78.00 92 GLY A C 1
ATOM 695 O O . GLY A 1 92 ? 21.234 3.360 -10.679 1.00 78.00 92 GLY A O 1
ATOM 696 N N . GLY A 1 93 ? 19.437 4.197 -11.724 1.00 76.12 93 GLY A N 1
ATOM 697 C CA . GLY A 1 93 ? 19.344 3.132 -12.736 1.00 76.12 93 GLY A CA 1
ATOM 698 C C . GLY A 1 93 ? 18.963 1.741 -12.201 1.00 76.12 93 GLY A C 1
ATOM 699 O O . GLY A 1 93 ? 18.959 0.774 -12.958 1.00 76.12 93 GLY A O 1
ATOM 700 N N . ARG A 1 94 ? 18.605 1.618 -10.915 1.00 74.75 94 ARG A N 1
ATOM 701 C CA . ARG A 1 94 ? 18.179 0.367 -10.253 1.00 74.75 94 ARG A CA 1
ATOM 702 C C . ARG A 1 94 ? 16.672 0.334 -10.027 1.00 74.75 94 ARG A C 1
ATOM 704 O O . ARG A 1 94 ? 16.202 -0.087 -8.971 1.00 74.75 94 ARG A O 1
ATOM 711 N N . ALA A 1 95 ? 15.903 0.822 -10.997 1.00 71.38 95 ALA A N 1
ATOM 712 C CA . ALA A 1 95 ? 14.456 0.834 -10.873 1.00 71.38 95 ALA A CA 1
ATOM 713 C C . ALA A 1 95 ? 13.945 -0.605 -10.644 1.00 71.38 95 ALA A C 1
ATOM 715 O O . ALA A 1 95 ? 14.295 -1.505 -11.413 1.00 71.38 95 ALA A O 1
ATOM 716 N N . PRO A 1 96 ? 13.143 -0.844 -9.593 1.00 68.19 96 PRO A N 1
ATOM 717 C CA . PRO A 1 96 ? 12.623 -2.167 -9.309 1.00 68.19 96 PRO A CA 1
ATOM 718 C C . PRO A 1 96 ? 11.722 -2.604 -10.464 1.00 68.19 96 PRO A C 1
ATOM 720 O O . PRO A 1 96 ? 11.023 -1.790 -11.072 1.00 68.19 96 PRO A O 1
ATOM 723 N N . GLY A 1 97 ? 11.741 -3.901 -10.772 1.00 73.62 97 GLY A N 1
ATOM 724 C CA . GLY A 1 97 ? 10.851 -4.461 -11.783 1.00 73.62 97 GLY A CA 1
ATOM 725 C C . GLY A 1 97 ? 9.368 -4.250 -11.425 1.00 73.62 97 GLY A C 1
ATOM 726 O O . GLY A 1 97 ? 9.047 -3.925 -10.280 1.00 73.62 97 GLY A O 1
ATOM 727 N N . PRO A 1 98 ? 8.440 -4.519 -12.360 1.00 70.69 98 PRO A N 1
ATOM 728 C CA . PRO A 1 98 ? 7.004 -4.246 -12.206 1.00 70.69 98 PRO A CA 1
ATOM 729 C C . PRO A 1 98 ? 6.392 -4.752 -10.890 1.00 70.69 98 PRO A C 1
ATOM 731 O O . PRO A 1 98 ? 5.588 -4.076 -10.258 1.00 70.69 98 PRO A O 1
ATOM 734 N N . ILE A 1 99 ? 6.815 -5.938 -10.448 1.00 72.25 99 ILE A N 1
ATOM 735 C CA . ILE A 1 99 ? 6.351 -6.567 -9.205 1.00 72.25 99 ILE A CA 1
ATOM 736 C C . ILE A 1 99 ? 6.932 -5.856 -7.973 1.00 72.25 99 ILE A C 1
ATOM 738 O O . ILE A 1 99 ? 6.218 -5.643 -6.999 1.00 72.25 99 ILE A O 1
ATOM 742 N N . GLY A 1 100 ? 8.199 -5.437 -8.020 1.00 74.06 100 GLY A N 1
ATOM 743 C CA . GLY A 1 100 ? 8.846 -4.722 -6.918 1.00 74.06 100 GLY A CA 1
ATOM 744 C C . GLY A 1 100 ? 8.241 -3.337 -6.686 1.00 74.06 100 GLY A C 1
ATOM 745 O O . GLY A 1 100 ? 7.995 -2.965 -5.542 1.00 74.06 100 GLY A O 1
ATOM 746 N N . SER A 1 101 ? 7.918 -2.601 -7.755 1.00 76.25 101 SER A N 1
ATOM 747 C CA . SER A 1 101 ? 7.202 -1.319 -7.653 1.00 76.25 101 SER A CA 1
ATOM 748 C C . SER A 1 101 ? 5.796 -1.481 -7.074 1.00 76.25 101 SER A C 1
ATOM 750 O O . SER A 1 101 ? 5.376 -0.664 -6.258 1.00 76.25 101 SER A O 1
ATOM 752 N N . TRP A 1 102 ? 5.089 -2.550 -7.453 1.00 76.75 102 TRP A N 1
ATOM 753 C CA . TRP A 1 102 ? 3.771 -2.878 -6.903 1.00 76.75 102 TRP A CA 1
ATOM 754 C C . TRP A 1 102 ? 3.833 -3.200 -5.403 1.00 76.75 102 TRP A C 1
ATOM 756 O O . TRP A 1 102 ? 3.061 -2.638 -4.625 1.00 76.75 102 TRP A O 1
ATOM 766 N N . PHE A 1 103 ? 4.807 -4.010 -4.972 1.00 78.19 103 PHE A N 1
ATOM 767 C CA . PHE A 1 103 ? 5.049 -4.272 -3.547 1.00 78.19 103 PHE A CA 1
ATOM 768 C C . PHE A 1 103 ? 5.388 -3.002 -2.766 1.00 78.19 103 PHE A C 1
ATOM 770 O O . PHE A 1 103 ? 4.928 -2.844 -1.640 1.00 78.19 103 PHE A O 1
ATOM 777 N N . LEU A 1 104 ? 6.141 -2.080 -3.367 1.00 78.06 104 LEU A N 1
ATOM 778 C CA . LEU A 1 104 ? 6.459 -0.781 -2.774 1.00 78.06 104 LEU A CA 1
ATOM 779 C C . LEU A 1 104 ? 5.200 0.058 -2.506 1.00 78.06 104 LEU A C 1
ATOM 781 O O . LEU A 1 104 ? 5.080 0.648 -1.436 1.00 78.06 104 LEU A O 1
ATOM 785 N N . GLY A 1 105 ? 4.238 0.061 -3.434 1.00 74.44 105 GLY A N 1
ATOM 786 C CA . GLY A 1 105 ? 2.953 0.745 -3.249 1.00 74.44 105 GLY A CA 1
ATOM 787 C C . GLY A 1 105 ? 2.097 0.116 -2.145 1.00 74.44 105 GLY A C 1
ATOM 788 O O . GLY A 1 105 ? 1.454 0.824 -1.376 1.00 74.44 105 GLY A O 1
ATOM 789 N N . ILE A 1 106 ? 2.140 -1.211 -2.005 1.00 74.50 106 ILE A N 1
ATOM 790 C CA . ILE A 1 106 ? 1.457 -1.927 -0.916 1.00 74.50 106 ILE A CA 1
ATOM 791 C C . ILE A 1 106 ? 2.123 -1.642 0.434 1.00 74.50 106 ILE A C 1
ATOM 793 O O . ILE A 1 106 ? 1.438 -1.350 1.417 1.00 74.50 106 ILE A O 1
ATOM 797 N N . ALA A 1 107 ? 3.456 -1.684 0.480 1.00 76.44 107 ALA A N 1
ATOM 798 C CA . ALA A 1 107 ? 4.247 -1.416 1.677 1.00 76.44 107 ALA A CA 1
ATOM 799 C C . ALA A 1 107 ? 4.043 0.011 2.210 1.00 76.44 107 ALA A C 1
ATOM 801 O O . ALA A 1 107 ? 4.173 0.231 3.410 1.00 76.44 107 ALA A O 1
ATOM 802 N N . ALA A 1 108 ? 3.669 0.960 1.348 1.00 75.38 108 ALA A N 1
ATOM 803 C CA . ALA A 1 108 ? 3.314 2.322 1.738 1.00 75.38 108 ALA A CA 1
ATOM 804 C C . ALA A 1 108 ? 2.083 2.378 2.659 1.00 75.38 108 ALA A C 1
ATOM 806 O O . ALA A 1 108 ? 2.034 3.159 3.606 1.00 75.38 108 ALA A O 1
ATOM 807 N N . VAL A 1 109 ? 1.075 1.549 2.380 1.00 70.44 109 VAL A N 1
ATOM 808 C CA . VAL A 1 109 ? -0.241 1.621 3.039 1.00 70.44 109 VAL A CA 1
ATOM 809 C C . VAL A 1 109 ? -0.374 0.598 4.168 1.00 70.44 109 VAL A C 1
ATOM 811 O O . VAL A 1 109 ? -1.134 0.814 5.112 1.00 70.44 109 VAL A O 1
ATOM 814 N N . LEU A 1 110 ? 0.396 -0.491 4.113 1.00 75.19 110 LEU A N 1
ATOM 815 C CA . LEU A 1 110 ? 0.407 -1.575 5.102 1.00 75.19 110 LEU A CA 1
ATOM 816 C C . LEU A 1 110 ? 0.564 -1.095 6.562 1.00 75.19 110 LEU A C 1
ATOM 818 O O . LEU A 1 110 ? -0.239 -1.514 7.399 1.00 75.19 110 LEU A O 1
ATOM 822 N N . PRO A 1 111 ? 1.520 -0.199 6.890 1.00 70.62 111 PRO A N 1
ATOM 823 C CA . PRO A 1 111 ? 1.711 0.289 8.255 1.00 70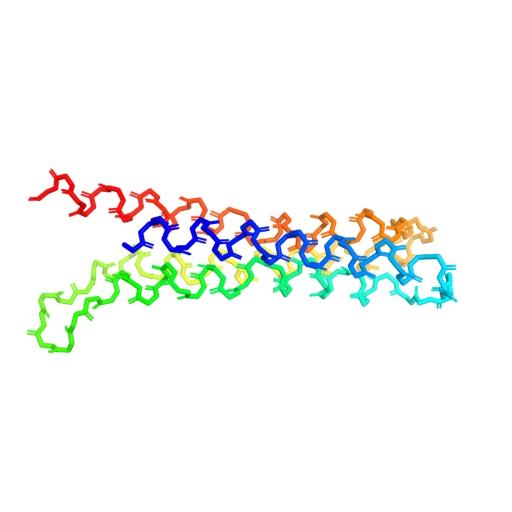.62 111 PRO A CA 1
ATOM 824 C C . PRO A 1 111 ? 0.501 1.085 8.754 1.00 70.62 111 PRO A C 1
ATOM 826 O O . PRO A 1 111 ? 0.024 0.866 9.867 1.00 70.62 111 PRO A O 1
ATOM 829 N N . GLY A 1 112 ? -0.042 1.965 7.905 1.00 66.94 112 GLY A N 1
ATOM 830 C CA . GLY A 1 112 ? -1.242 2.742 8.214 1.00 66.94 112 GLY A CA 1
ATOM 831 C C . GLY A 1 112 ? -2.459 1.844 8.435 1.00 66.94 112 GLY A C 1
ATOM 832 O O . GLY A 1 112 ? -3.172 1.992 9.427 1.00 66.94 112 GLY A O 1
ATOM 833 N N . TRP A 1 113 ? -2.660 0.849 7.570 1.00 70.50 113 TRP A N 1
ATOM 834 C CA . TRP A 1 113 ? -3.741 -0.127 7.709 1.00 70.50 113 TRP A CA 1
ATOM 835 C C . TRP A 1 113 ? -3.625 -0.961 8.991 1.00 70.50 113 TRP A C 1
ATOM 837 O O . TRP A 1 113 ? -4.615 -1.097 9.711 1.00 70.50 113 TRP A O 1
ATOM 847 N N . GLY A 1 114 ? -2.420 -1.424 9.337 1.00 70.56 114 GLY A N 1
ATOM 848 C CA . GLY A 1 114 ? -2.160 -2.163 10.576 1.00 70.56 114 GLY A CA 1
ATOM 849 C C . GLY A 1 114 ? -2.557 -1.381 11.831 1.00 70.56 114 GLY A C 1
ATOM 850 O O . GLY A 1 114 ? -3.300 -1.895 12.667 1.00 70.56 114 GLY A O 1
ATOM 851 N N . ILE A 1 115 ? -2.156 -0.110 11.935 1.00 70.38 115 ILE A N 1
ATOM 852 C CA . ILE A 1 115 ? -2.542 0.741 13.076 1.00 70.38 115 ILE A CA 1
ATOM 853 C C . ILE A 1 115 ? -4.055 0.981 13.110 1.00 70.38 115 ILE A C 1
ATOM 855 O O . ILE A 1 115 ? -4.664 0.965 14.182 1.00 70.38 115 ILE A O 1
ATOM 859 N N . THR A 1 116 ? -4.684 1.163 11.948 1.00 68.69 116 THR A N 1
ATOM 860 C CA . THR A 1 116 ? -6.138 1.381 11.866 1.00 68.69 116 THR A CA 1
ATOM 861 C C . THR A 1 116 ? -6.909 0.149 12.360 1.00 68.69 116 THR A C 1
A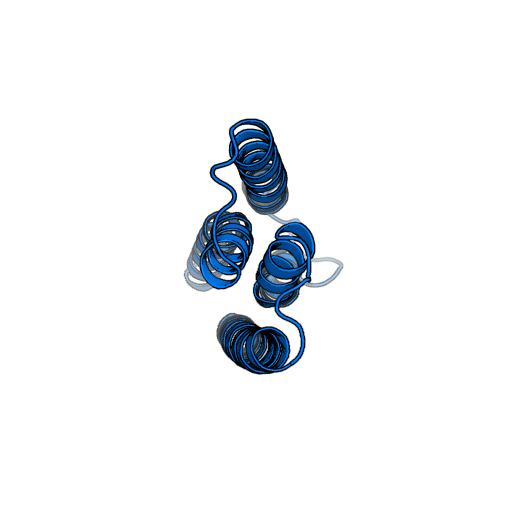TOM 863 O O . THR A 1 116 ? -7.887 0.283 13.096 1.00 68.69 116 THR A O 1
ATOM 866 N N . LEU A 1 117 ? -6.433 -1.060 12.035 1.00 71.62 117 LEU A N 1
ATOM 867 C CA . LEU A 1 117 ? -6.989 -2.316 12.548 1.00 71.62 117 LEU A CA 1
ATOM 868 C C . LEU A 1 117 ? -6.796 -2.475 14.057 1.00 71.62 117 LEU A C 1
ATOM 870 O O . LEU A 1 117 ? -7.744 -2.854 14.741 1.00 71.62 117 LEU A O 1
ATOM 874 N N . ILE A 1 118 ? -5.609 -2.157 14.579 1.00 71.69 118 ILE A N 1
ATOM 875 C CA . ILE A 1 118 ? -5.338 -2.190 16.026 1.00 71.69 118 ILE A CA 1
ATOM 876 C C . ILE A 1 118 ? -6.281 -1.225 16.753 1.00 71.69 118 ILE A C 1
ATOM 878 O O . ILE A 1 118 ? -6.904 -1.593 17.744 1.00 71.69 118 ILE A O 1
ATOM 882 N N . THR A 1 119 ? -6.461 -0.020 16.212 1.00 68.44 119 THR A N 1
ATOM 883 C CA . THR A 1 119 ? -7.371 0.994 16.766 1.00 68.44 119 THR A CA 1
ATOM 884 C C . THR A 1 119 ? -8.821 0.498 16.780 1.00 68.44 119 THR A C 1
ATOM 886 O O . THR A 1 119 ? -9.518 0.644 17.783 1.00 68.44 119 THR A O 1
ATOM 889 N N . LEU A 1 120 ? -9.277 -0.137 15.693 1.00 67.31 120 LEU A N 1
ATOM 890 C CA . LEU A 1 120 ? -10.610 -0.745 15.620 1.00 67.31 120 LEU A CA 1
ATOM 891 C C . LEU A 1 120 ? -10.780 -1.925 16.588 1.00 67.31 120 LEU A C 1
ATOM 893 O O . LEU A 1 120 ? -11.859 -2.088 17.156 1.00 67.31 120 LEU A O 1
ATOM 897 N N . ALA A 1 121 ? -9.744 -2.744 16.780 1.00 69.31 121 ALA A N 1
ATOM 898 C CA . ALA A 1 121 ? -9.767 -3.865 17.716 1.00 69.31 121 ALA A CA 1
ATOM 899 C C . ALA A 1 121 ? -9.840 -3.386 19.174 1.00 69.31 121 ALA A C 1
ATOM 901 O O . ALA A 1 121 ? -10.643 -3.909 19.944 1.00 69.31 121 ALA A O 1
ATOM 902 N N . LEU A 1 122 ? -9.075 -2.347 19.527 1.00 68.31 122 LEU A N 1
ATOM 903 C CA . LEU A 1 122 ? -9.122 -1.717 20.849 1.00 68.31 122 LEU A CA 1
ATOM 904 C C . LEU A 1 122 ? -10.496 -1.097 21.134 1.00 68.31 122 LEU A C 1
ATOM 906 O O . LEU A 1 122 ? -11.043 -1.313 22.208 1.00 68.31 122 LEU A O 1
ATOM 910 N N . LYS A 1 123 ? -11.097 -0.404 20.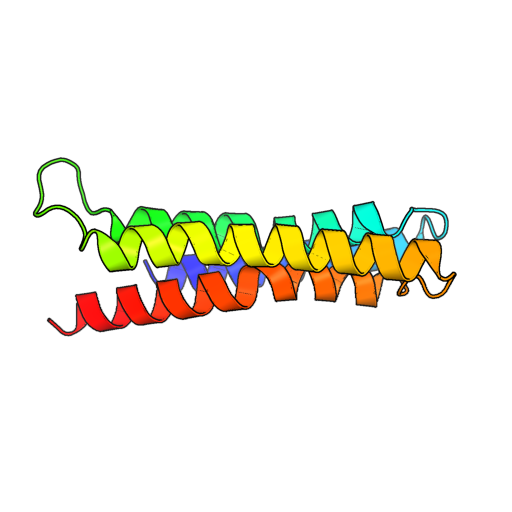155 1.00 64.31 123 LYS A N 1
ATOM 911 C CA . LYS A 1 123 ? -12.442 0.186 20.294 1.00 64.31 123 LYS A CA 1
ATOM 912 C C . LYS A 1 123 ? -13.547 -0.864 20.485 1.00 64.31 123 LYS A C 1
ATOM 914 O O . LYS A 1 123 ? -14.564 -0.555 21.081 1.00 64.31 123 LYS A O 1
ATOM 919 N N . LYS A 1 124 ? -13.383 -2.084 19.960 1.00 61.47 124 LYS A N 1
ATOM 920 C CA . LYS A 1 124 ? -14.371 -3.170 20.107 1.00 61.47 124 LYS A CA 1
ATOM 921 C C . LYS A 1 124 ? -14.340 -3.830 21.497 1.00 61.47 124 LYS A C 1
ATOM 923 O O . LYS A 1 124 ? -15.345 -4.401 21.902 1.00 61.47 124 LYS A O 1
ATOM 928 N N . ASN A 1 125 ? -13.191 -3.805 22.174 1.00 57.22 125 ASN A N 1
ATOM 929 C CA . ASN A 1 125 ? -12.984 -4.444 23.480 1.00 57.22 125 ASN A CA 1
ATOM 930 C C . ASN A 1 125 ? -13.213 -3.502 24.676 1.00 57.22 125 ASN A C 1
ATOM 932 O O . ASN A 1 125 ? -13.058 -3.947 25.812 1.00 57.22 125 ASN A O 1
ATOM 936 N N . SER A 1 126 ? -13.530 -2.229 24.424 1.00 49.91 126 SER A N 1
ATOM 937 C CA . SER A 1 126 ? -13.902 -1.234 25.435 1.00 49.91 126 SER A CA 1
ATOM 938 C C . SER A 1 126 ? -15.406 -1.016 25.444 1.00 49.91 126 SER A C 1
ATOM 940 O O . SER A 1 126 ? -15.877 -0.571 26.510 1.00 49.91 126 SER A O 1
#

Foldseek 3Di:
DLVVLVVQLVCLCVVLVVVLVVCVVPPQPDDLVVLLVSLQSSNVVSLVVLLVVQQDDPPDDGHPVVLNCQLVVQLVVLVVVLVVVQVVCVVVVNRDGSVVSSVSSNSSCVVSSVSSVVSVVVVVVD

Mean predicted aligned error: 10.23 Å

Sequence (126 aa):
MITWSVVLSVVGLAGTAALVARLKSRWPAWGPERYWVLGLAALLPAWLMAFLATTGPPGGEGPNKPLFIITSALPLLGIIVTDALLRHWRAGGRAPGPIGSWFLGIAAVLPGWGITLITLALKKNS

pLDDT: mean 71.08, std 6.75, range [49.91, 82.88]

Radius of gyration: 16.36 Å; Cα contacts (8 Å, |Δi|>4): 136; chains: 1; bounding box: 44×23×48 Å

Solvent-accessible surface area (backbone atoms only — not comparable to full-atom values): 6546 Å² total; per-residue (Å²): 109,69,67,58,26,51,49,39,30,52,50,26,42,52,51,37,51,54,47,49,55,51,40,56,76,75,47,78,84,64,61,46,65,61,32,19,53,40,18,31,64,13,40,49,62,19,37,50,52,43,51,60,61,60,56,58,65,95,89,58,83,74,53,62,63,70,63,57,50,50,44,59,44,40,28,53,50,25,45,54,53,40,50,51,50,52,50,51,29,44,77,70,73,58,54,54,56,63,67,52,22,19,49,42,22,37,60,13,37,46,64,17,39,51,52,39,51,52,52,53,52,54,64,72,78,107

Secondary structure (DSSP, 8-state):
-HHHHHHHHHHHHHHHHHHHHHHHHH-TT--HHHHHHHHHHHHHHHHHHHHHHHS-STTSSPP-HHHHHHHHHHHHHHHHHHHHHHHHHHHTT-PPPHHHHHHHHHHHHHHHHHHHHHHHHHHH--

Nearest PDB structures (foldseek):
  7w8i-assembly1_A  TM=3.843E-01  e=2.038E+00  Homo sapiens
  3gm1-assembly1_A  TM=3.973E-01  e=2.038E+00  Homo sapiens
  1ktm-assembly1_A  TM=3.681E-01  e=2.794E+00  Gallus gallus
  3u3f-assembly3_C  TM=4.081E-01  e=7.201E+00  Homo sapiens
  3u3f-assembly2_B  TM=4.095E-01  e=6.832E+00  Homo sapiens